Protein AF-A0A7X2MT68-F1 (afdb_monomer)

Organism: Enterobacter agglomerans (NCBI:txid549)

pLDDT: mean 87.56, std 9.6, range [55.53, 97.19]

Sequence (169 aa):
GWYLWVKDAEQLPILAQHLSLVRPALASQISVMLAVVPEQHISGDDFTQNLRGWQRAVVQCRAAFGTIPPLWTVTWVSPPVACAEAEPVWFTTVSQRSGIQVYQPGQGNVSLTEWTRESGSDGRLSRLSQGLWLDSLLAWQNSAVNDLLSVRQGELPVIKPCVQGMCMV

Nearest PDB structures (foldseek):
  5jee-assembly1_A  TM=3.525E-01  e=2.987E-02  Pyrococcus furiosus DSM 3638
  8uzd-assembly1_A  TM=4.760E-01  e=2.062E+00  Ilex paraguariensis
  8uzd-assembly1_B-2  TM=4.726E-01  e=2.196E+00  Ilex paraguariensis
  6lyi-assembly1_B-2  TM=4.683E-01  e=3.418E+00  Camellia sinensis var. assamica
  6c8s-assembly1_A  TM=3.852E-01  e=2.340E+00  Catharanthus roseus

Foldseek 3Di:
DDDDDDPALVVLLVVLQVCCVVPVVCLQVDAEEAEEEPVVDPDLVVLLVRLVSNLVSQCSSCVRSVDRHAYEYEYEYAPPPDDPPDDKWKWKDQDPPPAIWIQDVPPGTDHLVVVLVPDDPVVNVVSVSVVVVVVVVVVCCCVSPQVSLQDDDVPRDRHHHNMYMYIHD

Radius of gyration: 17.73 Å; Cα contacts (8 Å, |Δi|>4): 219; chains: 1; bounding box: 41×39×45 Å

Structure (mmCIF, N/CA/C/O backbone):
data_AF-A0A7X2MT68-F1
#
_entry.id   AF-A0A7X2MT68-F1
#
loop_
_atom_site.group_PDB
_atom_site.id
_atom_site.type_symbol
_atom_site.label_atom_id
_atom_site.label_alt_id
_atom_site.label_comp_id
_atom_site.label_asym_id
_atom_site.label_entity_id
_atom_site.label_seq_id
_atom_site.pdbx_PDB_ins_code
_atom_site.Cartn_x
_atom_site.Cartn_y
_atom_site.Cartn_z
_atom_site.occupancy
_atom_site.B_iso_or_equiv
_atom_site.auth_seq_id
_atom_site.auth_comp_id
_atom_site.auth_asym_id
_atom_site.auth_atom_id
_atom_site.pdbx_PDB_model_num
ATOM 1 N N . GLY A 1 1 ? -5.445 -14.132 -0.512 1.00 72.81 1 GLY A N 1
ATOM 2 C CA . GLY A 1 1 ? -6.256 -13.491 0.544 1.00 72.81 1 GLY A CA 1
ATOM 3 C C . GLY A 1 1 ? -7.554 -12.985 -0.052 1.00 72.81 1 GLY A C 1
ATOM 4 O O . GLY A 1 1 ? -7.714 -13.080 -1.261 1.00 72.81 1 GLY A O 1
ATOM 5 N N . TRP A 1 2 ? -8.464 -12.474 0.775 1.00 87.44 2 TRP A N 1
ATOM 6 C CA . TRP A 1 2 ? -9.694 -11.809 0.327 1.00 87.44 2 TRP A CA 1
ATOM 7 C C . TRP A 1 2 ? -9.490 -10.297 0.435 1.00 87.44 2 TRP A C 1
ATOM 9 O O . TRP A 1 2 ? -8.912 -9.842 1.421 1.00 87.44 2 TRP A O 1
ATOM 19 N N . TYR A 1 3 ? -9.950 -9.533 -0.555 1.00 91.81 3 TYR A N 1
ATOM 20 C CA . TYR A 1 3 ? -9.836 -8.074 -0.565 1.00 91.81 3 TYR A CA 1
ATOM 21 C C . TYR A 1 3 ? -11.220 -7.443 -0.452 1.00 91.81 3 TYR A C 1
ATOM 23 O O . TYR A 1 3 ? -12.158 -7.864 -1.127 1.00 91.81 3 TYR A O 1
ATOM 31 N N . LEU A 1 4 ? -11.331 -6.423 0.394 1.00 93.25 4 LEU A N 1
ATOM 32 C CA . LEU A 1 4 ? -12.516 -5.583 0.507 1.00 93.25 4 LEU A CA 1
ATOM 33 C C . LEU A 1 4 ? -12.139 -4.189 0.029 1.00 93.25 4 LEU A C 1
ATOM 35 O O . LEU A 1 4 ? -11.254 -3.552 0.599 1.00 93.25 4 LEU A O 1
ATOM 39 N N . TRP A 1 5 ? -12.783 -3.738 -1.042 1.00 94.50 5 TRP A N 1
ATOM 40 C CA . TRP A 1 5 ? -12.525 -2.412 -1.578 1.00 94.50 5 TRP A CA 1
ATOM 41 C C . TRP A 1 5 ? -13.218 -1.354 -0.722 1.00 94.50 5 TRP A C 1
ATOM 43 O O . TRP A 1 5 ? -14.421 -1.435 -0.472 1.00 94.50 5 TRP A O 1
ATOM 53 N N . VAL A 1 6 ? -12.447 -0.356 -0.295 1.00 95.12 6 VAL A N 1
ATOM 54 C CA . VAL A 1 6 ? -12.942 0.827 0.403 1.00 95.12 6 VAL A CA 1
ATOM 55 C C . VAL A 1 6 ? -12.773 2.016 -0.533 1.00 95.12 6 VAL A C 1
ATOM 57 O O . VAL A 1 6 ? -11.656 2.302 -0.959 1.00 95.12 6 VAL A O 1
ATOM 60 N N . LYS A 1 7 ? -13.879 2.678 -0.880 1.00 91.25 7 LYS A N 1
ATOM 61 C CA . LYS A 1 7 ? -13.874 3.798 -1.832 1.00 91.25 7 LYS A CA 1
ATOM 62 C C . LYS A 1 7 ? -13.395 5.092 -1.187 1.00 91.25 7 LYS A C 1
ATOM 64 O O . LYS A 1 7 ? -12.627 5.830 -1.791 1.00 91.25 7 LYS A O 1
ATOM 69 N N . ASP A 1 8 ? -13.817 5.310 0.055 1.00 93.88 8 ASP A N 1
ATOM 70 C CA . ASP A 1 8 ? -13.616 6.559 0.779 1.00 93.88 8 ASP A CA 1
ATOM 71 C C . ASP A 1 8 ? -12.982 6.294 2.143 1.00 93.88 8 ASP A C 1
ATOM 73 O O . ASP A 1 8 ? -13.367 5.355 2.844 1.00 93.88 8 ASP A O 1
ATOM 77 N N . ALA A 1 9 ? -12.053 7.155 2.563 1.00 95.75 9 ALA A N 1
ATOM 78 C CA . ALA A 1 9 ? -11.359 7.002 3.842 1.00 95.75 9 ALA A CA 1
ATOM 79 C C . ALA A 1 9 ? -12.336 6.896 5.030 1.00 95.75 9 ALA A C 1
ATOM 81 O O . ALA A 1 9 ? -12.115 6.116 5.951 1.00 95.75 9 ALA A O 1
ATOM 82 N N . GLU A 1 10 ? -13.460 7.613 4.985 1.00 95.75 10 GLU A N 1
ATOM 83 C CA . GLU A 1 10 ? -14.488 7.609 6.036 1.00 95.75 10 GLU A CA 1
ATOM 84 C C . GLU A 1 10 ? -15.199 6.256 6.202 1.00 95.75 10 GLU A C 1
ATOM 86 O O . GLU A 1 10 ? -15.698 5.946 7.283 1.00 95.75 10 GLU A O 1
ATOM 91 N N . GLN A 1 11 ? -15.220 5.417 5.162 1.00 96.75 11 GLN A N 1
ATOM 92 C CA . GLN A 1 11 ? -15.843 4.090 5.217 1.00 96.75 11 GLN A CA 1
ATOM 93 C C . GLN A 1 11 ? -14.958 3.062 5.927 1.00 96.75 11 GLN A C 1
ATOM 95 O O . GLN A 1 11 ? -15.472 2.077 6.458 1.00 96.75 11 GLN A O 1
ATOM 100 N N . LEU A 1 12 ? -13.638 3.273 5.961 1.00 97.19 12 LEU A N 1
ATOM 101 C CA . LEU A 1 12 ? -12.696 2.298 6.510 1.00 97.19 12 LEU A CA 1
ATOM 102 C C . LEU A 1 12 ? -12.945 2.007 8.010 1.00 97.19 12 LEU A C 1
ATOM 104 O O . LEU A 1 12 ? -13.054 0.828 8.355 1.00 97.19 12 LEU A O 1
ATOM 108 N N . PRO A 1 13 ? -13.109 3.002 8.908 1.00 96.38 13 PRO A N 1
ATOM 109 C CA . PRO A 1 13 ? -13.401 2.740 10.319 1.00 96.38 13 PRO A CA 1
ATOM 110 C C . PRO A 1 13 ? -14.767 2.077 10.539 1.00 96.38 13 PRO A C 1
ATOM 112 O O . PRO A 1 13 ? -14.899 1.229 11.421 1.00 96.38 13 PRO A O 1
ATOM 115 N N . ILE A 1 14 ? -15.770 2.425 9.724 1.00 96.56 14 ILE A N 1
ATOM 116 C CA . ILE A 1 14 ? -17.115 1.829 9.782 1.00 96.56 14 ILE A CA 1
ATOM 117 C C . ILE A 1 14 ? -17.036 0.344 9.414 1.00 96.56 14 ILE A C 1
ATOM 119 O O . ILE A 1 14 ? -17.576 -0.510 10.119 1.00 96.56 14 ILE A O 1
ATOM 123 N N . LEU A 1 15 ? -16.305 0.022 8.342 1.00 95.69 15 LEU A N 1
ATOM 124 C CA . LEU A 1 15 ? -16.064 -1.356 7.929 1.00 95.69 15 LEU A CA 1
ATOM 125 C C . LEU A 1 15 ? -15.278 -2.126 8.997 1.00 95.69 15 LEU A C 1
ATOM 127 O O . LEU A 1 15 ? -15.640 -3.256 9.319 1.00 95.69 15 LEU A O 1
ATOM 131 N N . ALA A 1 16 ? -14.247 -1.516 9.585 1.00 95.81 16 ALA A N 1
ATOM 132 C CA . ALA A 1 16 ? -13.473 -2.121 10.665 1.00 95.81 16 ALA A CA 1
ATOM 133 C C . ALA A 1 16 ? -14.353 -2.474 11.874 1.00 95.81 16 ALA A C 1
ATOM 135 O O . ALA A 1 16 ? -14.271 -3.590 12.391 1.00 95.81 16 ALA A O 1
ATOM 136 N N . GLN A 1 17 ? -15.241 -1.562 12.281 1.00 95.88 17 GLN A N 1
ATOM 137 C CA . GLN A 1 17 ? -16.199 -1.797 13.361 1.00 95.88 17 GLN A CA 1
ATOM 138 C C . GLN A 1 17 ? -17.193 -2.910 13.015 1.00 95.88 17 GLN A C 1
ATOM 140 O O . GLN A 1 17 ? -17.472 -3.779 13.836 1.00 95.88 17 GLN A O 1
ATOM 145 N N . HIS A 1 18 ? -17.718 -2.924 11.791 1.00 95.19 18 HIS A N 1
ATOM 146 C CA . HIS A 1 18 ? -18.623 -3.984 11.363 1.00 95.19 18 HIS A CA 1
ATOM 147 C C . HIS A 1 18 ? -17.936 -5.360 11.379 1.00 95.19 18 HIS A C 1
ATOM 149 O O . HIS A 1 18 ? -18.493 -6.336 11.884 1.00 95.19 18 HIS A O 1
ATOM 155 N N . LEU A 1 19 ? -16.699 -5.438 10.880 1.00 93.88 19 LEU A N 1
ATOM 156 C CA . LEU A 1 19 ? -15.918 -6.673 10.859 1.00 93.88 19 LEU A CA 1
ATOM 157 C C . LEU A 1 19 ? -15.570 -7.165 12.266 1.00 93.88 19 LEU A C 1
ATOM 159 O O . LEU A 1 19 ? -15.652 -8.370 12.509 1.00 93.88 19 LEU A O 1
ATOM 163 N N . SER A 1 20 ? -15.237 -6.269 13.201 1.00 94.62 20 SER A N 1
ATOM 164 C CA . SER A 1 20 ? -14.951 -6.666 14.584 1.00 94.62 20 SER A CA 1
ATOM 165 C C . SER A 1 20 ? -16.183 -7.236 15.296 1.00 94.62 20 SER A C 1
ATOM 167 O O . SER A 1 20 ? -16.040 -8.136 16.121 1.00 94.62 20 SER A O 1
ATOM 169 N N . LEU A 1 21 ? -17.392 -6.794 14.928 1.00 95.19 21 LEU A N 1
ATOM 170 C CA . LEU A 1 21 ? -18.652 -7.325 15.455 1.00 95.19 21 LEU A CA 1
ATOM 171 C C . LEU A 1 21 ? -19.041 -8.673 14.827 1.00 95.19 21 LEU A C 1
ATOM 173 O O . LEU A 1 21 ? -19.424 -9.600 15.537 1.00 95.19 21 LEU A O 1
ATOM 177 N N . VAL A 1 22 ? -18.952 -8.802 13.499 1.00 95.75 22 VAL A N 1
ATOM 178 C CA . VAL A 1 22 ? -19.441 -9.996 12.775 1.00 95.75 22 VAL A CA 1
ATOM 179 C C . VAL A 1 22 ? -18.415 -11.137 12.761 1.00 95.75 22 VAL A C 1
ATOM 181 O O . VAL A 1 22 ? -18.781 -12.319 12.687 1.00 95.75 22 VAL A O 1
ATOM 184 N N . ARG A 1 23 ? -17.118 -10.806 12.801 1.00 92.19 23 ARG A N 1
ATOM 185 C CA . ARG A 1 23 ? -15.990 -11.749 12.715 1.00 92.19 23 ARG A CA 1
ATOM 186 C C . ARG A 1 23 ? -14.830 -11.334 13.643 1.00 92.19 23 ARG A C 1
ATOM 188 O O . ARG A 1 23 ? -13.713 -11.139 13.164 1.00 92.19 23 ARG A O 1
ATOM 195 N N . PRO A 1 24 ? -15.032 -11.279 14.972 1.00 90.44 24 PRO A N 1
ATOM 196 C CA . PRO A 1 24 ? -14.004 -10.835 15.923 1.00 90.44 24 PRO A CA 1
ATOM 197 C C . PRO A 1 24 ? -12.691 -11.631 15.834 1.00 90.44 24 PRO A C 1
ATOM 199 O O . PRO A 1 24 ? -11.614 -11.066 15.994 1.00 90.44 24 PRO A O 1
ATOM 202 N N . ALA A 1 25 ? -12.756 -12.924 15.497 1.00 91.75 25 ALA A N 1
ATOM 203 C CA . ALA A 1 25 ? -11.576 -13.778 15.327 1.00 91.75 25 ALA A CA 1
ATOM 204 C C . ALA A 1 25 ? -10.629 -13.333 14.190 1.00 91.75 25 ALA A C 1
ATOM 206 O O . ALA A 1 25 ? -9.466 -13.732 14.173 1.00 91.75 25 ALA A O 1
ATOM 207 N N . LEU A 1 26 ? -11.113 -12.518 13.244 1.00 88.56 26 LEU A N 1
ATOM 208 C CA . LEU A 1 26 ? -10.314 -11.988 12.138 1.00 88.56 26 LEU A CA 1
ATOM 209 C C . LEU A 1 26 ? -9.677 -10.632 12.452 1.00 88.56 26 LEU A C 1
ATOM 211 O O . LEU A 1 26 ? -8.828 -10.197 11.684 1.00 88.56 26 LEU A O 1
ATOM 215 N N . ALA A 1 27 ? -10.037 -9.969 13.556 1.00 88.25 27 ALA A N 1
ATOM 216 C CA . ALA A 1 27 ? -9.583 -8.607 13.850 1.00 88.25 27 ALA A CA 1
ATOM 217 C C . ALA A 1 27 ? -8.048 -8.465 13.841 1.00 88.25 27 ALA A C 1
ATOM 219 O O . ALA A 1 27 ? -7.521 -7.485 13.323 1.00 88.25 27 ALA A O 1
ATOM 220 N N . SER A 1 28 ? -7.323 -9.471 14.340 1.00 87.75 28 SER A N 1
ATOM 221 C CA . SER A 1 28 ? -5.852 -9.501 14.347 1.00 87.75 28 SER A CA 1
ATOM 222 C C . SER A 1 28 ? -5.215 -9.915 13.014 1.00 87.75 28 SER A C 1
ATOM 224 O O . SER A 1 28 ? -3.997 -9.840 12.872 1.00 87.75 28 SER A O 1
ATOM 226 N N . GLN A 1 29 ? -6.016 -10.362 12.045 1.00 90.44 29 GLN A N 1
ATOM 227 C CA . GLN A 1 29 ? -5.572 -10.858 10.738 1.00 90.44 29 GLN A CA 1
ATOM 228 C C . GLN A 1 29 ? -5.837 -9.855 9.606 1.00 90.44 29 GLN A C 1
ATOM 230 O O . GLN A 1 29 ? -5.511 -10.127 8.451 1.00 90.44 29 GLN A O 1
ATOM 235 N N . ILE A 1 30 ? -6.440 -8.704 9.916 1.00 93.12 30 ILE A N 1
ATOM 236 C CA . ILE A 1 30 ? -6.766 -7.667 8.936 1.00 93.12 30 ILE A CA 1
ATOM 237 C C . ILE A 1 30 ? -5.564 -6.740 8.750 1.00 93.12 30 ILE A C 1
ATOM 239 O O . ILE A 1 30 ? -5.027 -6.191 9.711 1.00 93.12 30 ILE A O 1
ATOM 243 N N . SER A 1 31 ? -5.185 -6.521 7.494 1.00 94.50 31 SER A N 1
ATOM 244 C CA . SER A 1 31 ? -4.286 -5.448 7.073 1.00 94.50 31 SER A CA 1
ATOM 245 C C . SER A 1 31 ? -5.036 -4.431 6.218 1.00 94.50 31 SER A C 1
ATOM 247 O O . SER A 1 31 ? -6.073 -4.733 5.625 1.00 94.50 31 SER A O 1
ATOM 249 N N . VAL A 1 32 ? -4.506 -3.211 6.154 1.00 96.12 32 VAL A N 1
ATOM 250 C CA . VAL A 1 32 ? -4.993 -2.172 5.242 1.00 96.12 32 VAL A CA 1
ATOM 251 C C . VAL A 1 32 ? -3.990 -2.009 4.114 1.00 96.12 32 VAL A C 1
ATOM 253 O O . VAL A 1 32 ? -2.797 -1.877 4.367 1.00 96.12 32 VAL A O 1
ATOM 256 N N . MET A 1 33 ? -4.475 -1.993 2.874 1.00 96.19 33 MET A N 1
ATOM 257 C CA . MET A 1 33 ? -3.666 -1.752 1.684 1.00 96.19 33 MET A CA 1
ATOM 258 C C . MET A 1 33 ? -4.054 -0.412 1.066 1.00 96.19 33 MET A C 1
ATOM 260 O O . MET A 1 33 ? -5.180 -0.251 0.601 1.00 96.19 33 MET A O 1
ATOM 264 N N . LEU A 1 34 ? -3.123 0.541 1.062 1.00 95.31 34 LEU A N 1
ATOM 265 C CA . LEU A 1 34 ? -3.270 1.804 0.349 1.00 95.31 34 LEU A CA 1
ATOM 266 C C . LEU A 1 34 ? -2.742 1.642 -1.069 1.00 95.31 34 LEU A C 1
ATOM 268 O O . LEU A 1 34 ? -1.551 1.409 -1.275 1.00 95.31 34 LEU A O 1
ATOM 272 N N . ALA A 1 35 ? -3.657 1.756 -2.021 1.00 93.75 35 ALA A N 1
ATOM 273 C CA . ALA A 1 35 ? -3.376 1.742 -3.442 1.00 93.75 35 ALA A CA 1
ATOM 274 C C . ALA A 1 35 ? -3.106 3.168 -3.932 1.00 93.75 35 ALA A C 1
ATOM 276 O O . ALA A 1 35 ? -3.911 4.063 -3.685 1.00 93.75 35 ALA A O 1
ATOM 277 N N . VAL A 1 36 ? -1.987 3.373 -4.621 1.00 92.56 36 VAL A N 1
ATOM 278 C CA . VAL A 1 36 ? -1.561 4.677 -5.125 1.00 92.56 36 VAL A CA 1
ATO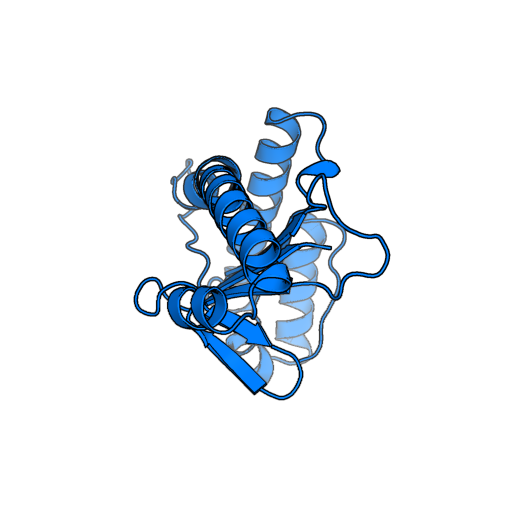M 279 C C . VAL A 1 36 ? -1.258 4.569 -6.615 1.00 92.56 36 VAL A C 1
ATOM 281 O O . VAL A 1 36 ? -0.516 3.692 -7.049 1.00 92.56 36 VAL A O 1
ATOM 284 N N . VAL A 1 37 ? -1.833 5.469 -7.406 1.00 91.69 37 VAL A N 1
ATOM 285 C CA . VAL A 1 37 ? -1.558 5.576 -8.842 1.00 91.69 37 VAL A CA 1
ATOM 286 C C . VAL A 1 37 ? -1.101 7.010 -9.089 1.00 91.69 37 VAL A C 1
ATOM 288 O O . VAL A 1 37 ? -1.949 7.893 -9.220 1.00 91.69 37 VAL A O 1
ATOM 291 N N . PRO A 1 38 ? 0.219 7.283 -9.092 1.00 88.75 38 PRO A N 1
ATOM 292 C CA . PRO A 1 38 ? 0.756 8.645 -9.153 1.00 88.75 38 PRO A CA 1
ATOM 293 C C . PRO A 1 38 ? 0.195 9.443 -10.334 1.00 88.75 38 PRO A C 1
ATOM 295 O O . PRO A 1 38 ? -0.130 10.616 -10.199 1.00 88.75 38 PRO A O 1
ATOM 298 N N . GLU A 1 39 ? 0.000 8.769 -11.467 1.00 88.44 39 GLU A N 1
ATOM 299 C CA . GLU A 1 39 ? -0.488 9.329 -12.732 1.00 88.44 39 GLU A CA 1
ATOM 300 C C . GLU A 1 39 ? -1.931 9.852 -12.668 1.00 88.44 39 GLU A C 1
ATOM 302 O O . GLU A 1 39 ? -2.335 10.646 -13.513 1.00 88.44 39 GLU A O 1
ATOM 307 N N . GLN A 1 40 ? -2.714 9.446 -11.664 1.00 87.94 40 GLN A N 1
ATOM 308 C CA . GLN A 1 40 ? -4.080 9.936 -11.458 1.00 87.94 40 GLN A CA 1
ATOM 309 C C . GLN A 1 40 ? -4.131 11.223 -10.620 1.00 87.94 40 GLN A C 1
ATOM 311 O O . GLN A 1 40 ? -5.207 11.798 -10.439 1.00 87.94 40 GLN A O 1
ATOM 316 N N . HIS A 1 41 ? -2.994 11.694 -10.100 1.00 86.94 41 HIS A N 1
ATOM 317 C CA . HIS A 1 41 ? -2.926 12.869 -9.238 1.00 86.94 41 HIS A CA 1
ATOM 318 C C . HIS A 1 41 ? -2.369 14.081 -9.991 1.00 86.94 41 HIS A C 1
ATOM 320 O O . HIS A 1 41 ? -1.230 14.089 -10.444 1.00 86.94 41 HIS A O 1
ATOM 326 N N . ILE A 1 42 ? -3.184 15.134 -10.088 1.00 88.00 42 ILE A N 1
ATOM 327 C CA . ILE A 1 42 ? -2.846 16.376 -10.808 1.00 88.00 42 ILE A CA 1
ATOM 328 C C . ILE A 1 42 ? -2.259 17.436 -9.851 1.00 88.00 42 ILE A C 1
ATOM 330 O O . ILE A 1 42 ? -1.534 18.330 -10.278 1.00 88.00 42 ILE A O 1
ATOM 334 N N . SER A 1 43 ? -2.543 17.323 -8.548 1.00 92.44 43 SER A N 1
ATOM 335 C CA . SER A 1 43 ? -2.136 18.268 -7.501 1.00 92.44 43 SER A CA 1
ATOM 336 C C . SER A 1 43 ? -1.485 17.536 -6.327 1.00 92.44 43 SER A C 1
ATOM 338 O O . SER A 1 43 ? -2.062 16.603 -5.759 1.00 92.44 43 SER A O 1
ATOM 340 N N . GLY A 1 44 ? -0.281 17.973 -5.947 1.00 89.94 44 GLY A N 1
ATOM 341 C CA . GLY A 1 44 ? 0.449 17.423 -4.801 1.00 89.94 44 GLY A CA 1
ATOM 342 C C . GLY A 1 44 ? -0.219 17.728 -3.458 1.00 89.94 44 GLY A C 1
ATOM 343 O O . GLY A 1 44 ? -0.189 16.890 -2.553 1.00 89.94 44 GLY A O 1
ATOM 344 N N . ASP A 1 45 ? -0.874 18.884 -3.339 1.00 92.12 45 ASP A N 1
ATOM 345 C CA . ASP A 1 45 ? -1.583 19.283 -2.120 1.00 92.12 45 ASP A CA 1
ATOM 346 C C . ASP A 1 45 ? -2.838 18.429 -1.912 1.00 92.12 45 ASP A C 1
ATOM 348 O O . ASP A 1 45 ? -3.050 17.898 -0.817 1.00 92.12 45 ASP A O 1
ATOM 352 N N . ASP A 1 46 ? -3.611 18.198 -2.979 1.00 93.38 46 ASP A N 1
ATOM 353 C CA . ASP A 1 46 ? -4.808 17.348 -2.931 1.00 93.38 46 ASP A CA 1
ATOM 354 C C . ASP A 1 46 ? -4.432 15.903 -2.594 1.00 93.38 46 ASP A C 1
ATOM 356 O O . ASP A 1 46 ? -5.070 15.260 -1.755 1.00 93.38 46 ASP A O 1
ATOM 360 N N . PHE A 1 47 ? -3.354 15.398 -3.204 1.00 94.00 47 PHE A N 1
ATOM 361 C CA . PHE A 1 47 ? -2.808 14.082 -2.888 1.00 94.00 47 PHE A CA 1
ATOM 362 C C . PHE A 1 47 ? -2.395 13.980 -1.416 1.00 94.00 47 PHE A C 1
ATOM 364 O O . PHE A 1 47 ? -2.785 13.037 -0.723 1.00 94.00 47 PHE A O 1
ATOM 371 N N . THR A 1 48 ? -1.667 14.979 -0.912 1.00 93.00 48 THR A N 1
ATOM 372 C CA . THR A 1 48 ? -1.231 15.046 0.487 1.00 93.00 48 THR A CA 1
ATOM 373 C C . THR A 1 48 ? -2.430 15.045 1.431 1.00 93.00 48 THR A C 1
ATOM 375 O O . THR A 1 48 ? -2.472 14.264 2.385 1.00 93.00 48 THR A O 1
ATOM 378 N N . GLN A 1 49 ? -3.442 15.874 1.167 1.00 92.94 49 GLN A N 1
ATOM 379 C CA . GLN A 1 49 ? -4.655 15.944 1.980 1.00 92.94 49 GLN A CA 1
ATOM 380 C C . GLN A 1 49 ? -5.427 14.617 1.969 1.00 92.94 49 GLN A C 1
ATOM 382 O O . GLN A 1 49 ? -5.888 14.167 3.025 1.00 92.94 49 GLN A O 1
ATOM 387 N N . ASN A 1 50 ? -5.527 13.970 0.806 1.00 93.75 50 ASN A N 1
ATOM 388 C CA . ASN A 1 50 ? -6.171 12.670 0.647 1.00 93.75 50 ASN A CA 1
ATOM 389 C C . ASN A 1 50 ? -5.424 11.582 1.436 1.00 93.75 50 ASN A C 1
ATOM 391 O O . ASN A 1 50 ? -6.023 10.897 2.269 1.00 93.75 50 ASN A O 1
ATOM 395 N N . LEU A 1 51 ? -4.097 11.493 1.291 1.00 94.12 51 LEU A N 1
ATOM 396 C CA . LEU A 1 51 ? -3.275 10.532 2.028 1.00 94.12 51 LEU A CA 1
ATOM 397 C C . LEU A 1 51 ? -3.382 10.730 3.549 1.00 94.12 51 LEU A C 1
ATOM 399 O O . LEU A 1 51 ? -3.472 9.757 4.299 1.00 94.12 51 LEU A O 1
ATOM 403 N N . ARG A 1 52 ? -3.453 11.980 4.025 1.00 93.31 52 ARG A N 1
ATOM 404 C CA . ARG A 1 52 ? -3.720 12.287 5.443 1.00 93.31 52 ARG A CA 1
ATOM 405 C C . ARG A 1 52 ? -5.117 11.844 5.880 1.00 93.31 52 ARG A C 1
ATOM 407 O O . ARG A 1 52 ? -5.289 11.431 7.028 1.00 93.31 52 ARG A O 1
ATOM 414 N N . GLY A 1 53 ? -6.106 11.924 4.992 1.00 94.94 53 GLY A N 1
ATOM 415 C CA . GLY A 1 53 ? -7.441 11.356 5.189 1.00 94.94 53 GLY A CA 1
ATOM 416 C C . GLY A 1 53 ? -7.385 9.853 5.442 1.00 94.94 53 GLY A C 1
ATOM 417 O O . GLY A 1 53 ? -7.881 9.381 6.466 1.00 94.94 53 GLY A O 1
ATOM 418 N N . TRP A 1 54 ? -6.687 9.120 4.576 1.00 95.94 54 TRP A N 1
ATOM 419 C CA . TRP A 1 54 ? -6.464 7.684 4.739 1.00 95.94 54 TRP A CA 1
ATOM 420 C C . TRP A 1 54 ? -5.666 7.340 5.997 1.00 95.94 54 TRP A C 1
ATOM 422 O O . TRP A 1 54 ? -6.045 6.425 6.725 1.00 95.94 54 TRP A O 1
ATOM 432 N N . GLN A 1 55 ? -4.614 8.099 6.322 1.00 95.06 55 GLN A N 1
ATOM 433 C CA . GLN A 1 55 ? -3.857 7.912 7.563 1.00 95.06 55 GLN A CA 1
ATOM 434 C C . GLN A 1 55 ? -4.773 8.029 8.790 1.00 95.06 55 GLN A C 1
ATOM 436 O O . GLN A 1 55 ? -4.745 7.157 9.657 1.00 95.06 55 GLN A O 1
ATOM 441 N N . ARG A 1 56 ? -5.626 9.063 8.854 1.00 95.31 56 ARG A N 1
ATOM 442 C CA . ARG A 1 56 ? -6.615 9.233 9.936 1.00 95.31 56 ARG A CA 1
ATOM 443 C C . ARG A 1 56 ? -7.542 8.027 10.043 1.00 95.31 56 ARG A C 1
ATOM 445 O O . ARG A 1 56 ? -7.718 7.497 11.139 1.00 95.31 56 ARG A O 1
ATOM 452 N N . ALA A 1 57 ? -8.079 7.571 8.919 1.00 96.75 57 ALA A N 1
ATOM 453 C CA . ALA A 1 57 ? -8.982 6.431 8.872 1.00 96.75 57 ALA A CA 1
ATOM 454 C C . ALA A 1 57 ? -8.325 5.128 9.367 1.00 96.75 57 ALA A C 1
ATOM 456 O O . ALA A 1 57 ? -8.910 4.390 10.162 1.00 96.75 57 ALA A O 1
ATOM 457 N N . VAL A 1 58 ? -7.071 4.873 8.978 1.00 96.12 58 VAL A N 1
ATOM 458 C CA . VAL A 1 58 ? -6.296 3.717 9.461 1.00 96.12 58 VAL A CA 1
ATOM 459 C C . VAL A 1 58 ? -6.093 3.785 10.977 1.00 96.12 58 VAL A C 1
ATOM 461 O O . VAL A 1 58 ? -6.261 2.782 11.669 1.00 96.12 58 VAL A O 1
ATOM 464 N N . VAL A 1 59 ? -5.788 4.963 11.528 1.00 95.25 59 VAL A N 1
ATOM 465 C CA . VAL A 1 59 ? -5.621 5.138 12.985 1.00 95.25 59 VAL A CA 1
ATOM 466 C C . VAL A 1 59 ? -6.935 4.919 13.728 1.00 95.25 59 VAL A C 1
ATOM 468 O O . VAL A 1 59 ? -6.943 4.298 14.791 1.00 95.25 59 VAL A O 1
ATOM 471 N N . GLN A 1 60 ? -8.052 5.390 13.173 1.00 95.88 60 GLN A N 1
ATOM 472 C CA . GLN A 1 60 ? -9.381 5.215 13.762 1.00 95.88 60 GLN A CA 1
ATOM 473 C C . GLN A 1 60 ? -9.797 3.738 13.853 1.00 95.88 60 GLN A C 1
ATOM 475 O O . GLN A 1 60 ? -10.503 3.370 14.792 1.00 95.88 60 GLN A O 1
ATOM 480 N N . CYS A 1 61 ? -9.278 2.864 12.980 1.00 95.75 61 CYS A N 1
ATOM 481 C CA . CYS A 1 61 ? -9.507 1.415 13.066 1.00 95.75 61 CYS A CA 1
ATOM 482 C C . CYS A 1 61 ? -9.024 0.801 14.389 1.00 95.75 61 CYS A C 1
ATOM 484 O O . CYS A 1 61 ? -9.535 -0.241 14.801 1.00 95.75 61 CYS A O 1
ATOM 486 N N . ARG A 1 62 ? -8.099 1.459 15.106 1.00 94.75 62 ARG A N 1
ATOM 487 C CA . ARG A 1 62 ? -7.636 1.018 16.430 1.00 94.75 62 ARG A CA 1
ATOM 488 C C . ARG A 1 62 ? -8.776 0.828 17.427 1.00 94.75 62 ARG A C 1
ATOM 490 O O . ARG A 1 62 ? -8.687 -0.064 18.261 1.00 94.75 62 ARG A O 1
ATOM 497 N N . ALA A 1 63 ? -9.840 1.627 17.344 1.00 94.00 63 ALA A N 1
ATOM 498 C CA . ALA A 1 63 ? -10.995 1.472 18.226 1.00 94.00 63 ALA A CA 1
ATOM 499 C C . ALA A 1 63 ? -11.730 0.136 18.006 1.00 94.00 63 ALA A C 1
ATOM 501 O O . ALA A 1 63 ? -12.274 -0.422 18.953 1.00 94.00 63 ALA A O 1
ATOM 502 N N . ALA A 1 64 ? -11.719 -0.390 16.777 1.00 94.75 64 ALA A N 1
ATOM 503 C CA . ALA A 1 64 ? -12.376 -1.646 16.425 1.00 94.75 64 ALA A CA 1
ATOM 504 C C . ALA A 1 64 ? -11.473 -2.873 16.627 1.00 94.75 64 ALA A C 1
ATOM 506 O O . ALA A 1 64 ? -11.956 -3.920 17.049 1.00 94.75 64 ALA A O 1
ATOM 507 N N . PHE A 1 65 ? -10.176 -2.755 16.325 1.00 94.06 65 PHE A N 1
ATOM 508 C CA . PHE A 1 65 ? -9.234 -3.883 16.346 1.00 94.06 65 PHE A CA 1
ATOM 509 C C . PHE A 1 65 ? -8.347 -3.942 17.599 1.00 94.06 65 PHE A C 1
ATOM 511 O O . PHE A 1 65 ? -7.603 -4.900 17.782 1.00 94.06 65 PHE A O 1
ATOM 518 N N . GLY A 1 66 ? -8.382 -2.917 18.456 1.00 92.44 66 GLY A N 1
ATOM 519 C CA . GLY A 1 66 ? -7.498 -2.772 19.620 1.00 92.44 66 GLY A CA 1
ATOM 520 C C . GLY A 1 66 ? -6.082 -2.289 19.275 1.00 92.44 66 GLY A C 1
ATOM 521 O O . GLY A 1 66 ? -5.383 -1.755 20.134 1.00 92.44 66 GLY A O 1
ATOM 522 N N . THR A 1 67 ? -5.663 -2.403 18.013 1.00 93.19 67 THR A N 1
ATOM 523 C CA . THR A 1 67 ? -4.372 -1.934 17.491 1.00 93.19 67 THR A CA 1
ATOM 524 C C . THR A 1 67 ? -4.547 -1.271 16.125 1.00 93.19 67 THR A C 1
ATOM 526 O O . 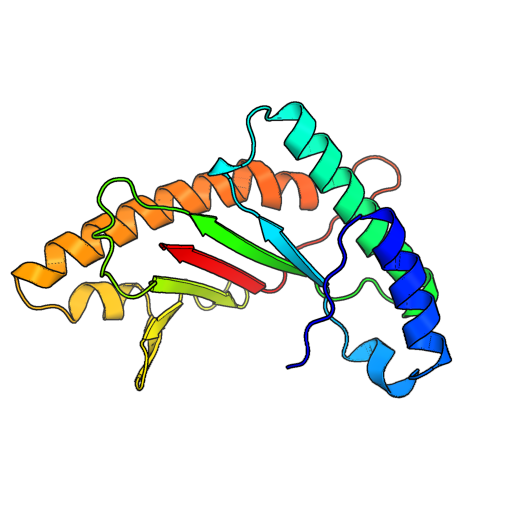THR A 1 67 ? -5.575 -1.424 15.467 1.00 93.19 67 THR A O 1
ATOM 529 N N . ILE A 1 68 ? -3.552 -0.492 15.693 1.00 94.19 68 ILE A N 1
ATOM 530 C CA . ILE A 1 68 ? -3.528 0.023 14.319 1.00 94.19 68 ILE A CA 1
ATOM 531 C C . ILE A 1 68 ? -3.214 -1.167 13.395 1.00 94.19 68 ILE A C 1
ATOM 533 O O . ILE A 1 68 ? -2.191 -1.823 13.621 1.00 94.19 68 ILE A O 1
ATOM 537 N N . PRO A 1 69 ? -4.055 -1.468 12.388 1.00 95.00 69 PRO A N 1
ATOM 538 C CA . P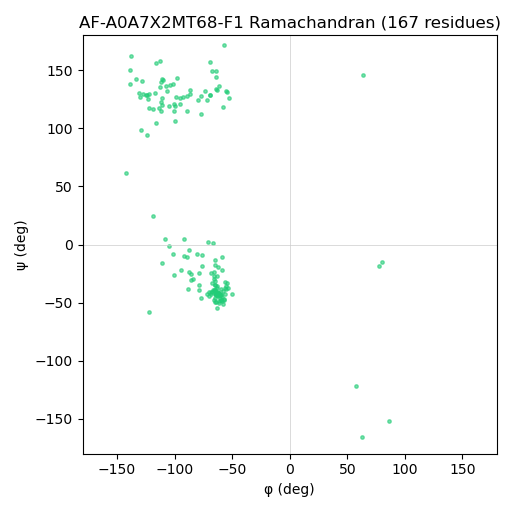RO A 1 69 ? -3.820 -2.602 11.503 1.00 95.00 69 PRO A CA 1
ATOM 539 C C . PRO A 1 69 ? -2.525 -2.405 10.692 1.00 95.00 69 PRO A C 1
ATOM 541 O O . PRO A 1 69 ? -2.179 -1.264 10.366 1.00 95.00 69 PRO A O 1
ATOM 544 N N . PRO A 1 70 ? -1.805 -3.486 10.332 1.00 94.81 70 PRO A N 1
ATOM 545 C CA . PRO A 1 70 ? -0.626 -3.393 9.479 1.00 94.81 70 PRO A CA 1
ATOM 546 C C . PRO A 1 70 ? -0.946 -2.692 8.157 1.00 94.81 70 PRO A C 1
ATOM 548 O O . PRO A 1 70 ? -1.919 -3.043 7.486 1.00 94.81 70 PRO A O 1
ATOM 551 N N . LEU A 1 71 ? -0.110 -1.723 7.779 1.00 94.50 71 LEU A N 1
ATOM 552 C CA . LEU A 1 71 ? -0.289 -0.930 6.568 1.00 94.50 71 LEU A CA 1
ATOM 553 C C . LEU A 1 71 ? 0.590 -1.453 5.434 1.00 94.50 71 LEU A C 1
ATOM 555 O O . LEU A 1 71 ? 1.803 -1.584 5.585 1.00 94.50 71 LEU A O 1
ATOM 559 N N . TRP A 1 72 ? -0.028 -1.713 4.293 1.00 94.62 72 TRP A N 1
ATOM 560 C CA . TRP A 1 72 ? 0.617 -2.071 3.041 1.00 94.62 72 TRP A CA 1
ATOM 561 C C . TRP A 1 72 ? 0.456 -0.894 2.086 1.00 94.62 72 TRP A C 1
ATOM 563 O O . TRP A 1 72 ? -0.606 -0.271 2.053 1.00 94.62 72 TRP A O 1
ATOM 573 N N . THR A 1 73 ? 1.479 -0.592 1.297 1.00 94.69 73 THR A N 1
ATOM 574 C CA . THR A 1 73 ? 1.370 0.388 0.209 1.00 94.69 73 THR A CA 1
ATOM 575 C C . THR A 1 73 ? 1.604 -0.314 -1.110 1.00 94.69 73 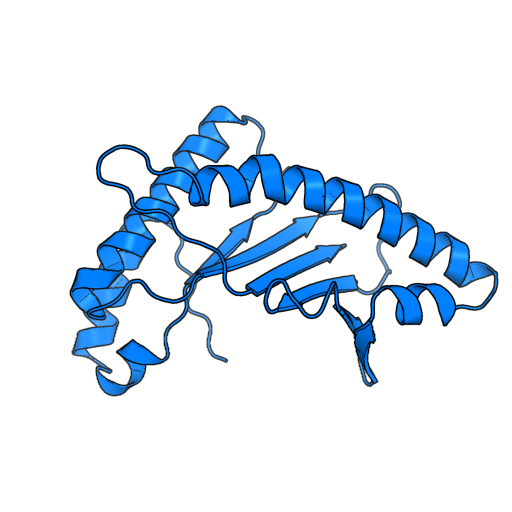THR A C 1
ATOM 577 O O . THR A 1 73 ? 2.589 -1.037 -1.241 1.00 94.69 73 THR A O 1
ATOM 580 N N . VAL A 1 74 ? 0.724 -0.107 -2.079 1.00 94.75 74 VAL A N 1
ATOM 581 C CA . VAL A 1 74 ? 0.911 -0.611 -3.436 1.00 94.75 74 VAL A CA 1
ATOM 582 C C . VAL A 1 74 ? 0.841 0.546 -4.411 1.00 94.75 74 VAL A C 1
ATOM 584 O O . VAL A 1 74 ? -0.117 1.313 -4.368 1.00 94.75 74 VAL A O 1
ATOM 587 N N . THR A 1 75 ? 1.842 0.651 -5.278 1.00 93.81 75 THR A N 1
ATOM 588 C CA . THR A 1 75 ? 1.958 1.744 -6.242 1.00 93.81 75 THR A CA 1
ATOM 589 C C . THR A 1 75 ? 2.029 1.193 -7.658 1.00 93.81 75 THR A C 1
ATOM 591 O O . THR A 1 75 ? 2.887 0.360 -7.942 1.00 93.81 75 THR A O 1
ATOM 594 N N . TRP A 1 76 ? 1.143 1.646 -8.543 1.00 91.00 76 TRP A N 1
ATOM 595 C CA . TRP A 1 76 ? 1.166 1.291 -9.966 1.00 91.00 76 TRP A CA 1
ATOM 596 C C . TRP A 1 76 ? 1.634 2.476 -10.787 1.00 91.00 76 TRP A C 1
ATOM 598 O O . TRP A 1 76 ? 1.187 3.598 -10.552 1.00 91.00 76 TRP A O 1
ATOM 608 N N . VAL A 1 77 ? 2.507 2.213 -11.750 1.00 88.00 77 VAL A N 1
ATOM 609 C CA . VAL A 1 77 ? 3.015 3.211 -12.690 1.00 88.00 77 VAL A CA 1
ATOM 610 C C . VAL A 1 77 ? 3.097 2.627 -14.086 1.00 88.00 77 VAL A C 1
ATOM 612 O O . VAL A 1 77 ? 3.369 1.436 -14.242 1.00 88.00 77 VAL A O 1
ATOM 615 N N . SER A 1 78 ? 2.927 3.489 -15.079 1.00 82.88 78 SER A N 1
ATOM 616 C CA . SER A 1 78 ? 3.101 3.158 -16.482 1.00 82.88 78 SER A CA 1
ATOM 617 C C . SER A 1 78 ? 4.484 3.655 -16.920 1.00 82.88 78 SER A C 1
ATOM 619 O O . SER A 1 78 ? 4.695 4.868 -17.037 1.00 82.88 78 SER A O 1
ATOM 621 N N . PRO A 1 79 ? 5.494 2.786 -17.132 1.00 72.31 79 PRO A N 1
ATOM 622 C CA . PRO A 1 79 ? 6.782 3.268 -17.598 1.00 72.31 79 PRO A CA 1
ATOM 623 C C . PRO A 1 79 ? 6.635 3.881 -19.007 1.00 72.31 79 PRO A C 1
ATOM 625 O O . PRO A 1 79 ? 5.905 3.363 -19.848 1.00 72.31 79 PRO A O 1
ATOM 628 N N . PRO A 1 80 ? 7.372 4.957 -19.330 1.00 64.00 80 PRO A N 1
ATOM 629 C CA . PRO A 1 80 ? 7.223 5.720 -20.569 1.00 64.00 80 PRO A CA 1
ATOM 630 C C . PRO A 1 80 ? 7.577 4.924 -21.835 1.00 64.00 80 PRO A C 1
ATOM 632 O O . PRO A 1 80 ? 7.273 5.371 -22.936 1.00 64.00 80 PRO A O 1
ATOM 635 N N . VAL A 1 81 ? 8.223 3.761 -21.692 1.00 63.75 81 VAL A N 1
ATOM 636 C CA . VAL A 1 81 ? 8.558 2.834 -22.789 1.00 63.75 81 VAL A CA 1
ATOM 637 C C . VAL A 1 81 ? 7.878 1.472 -22.581 1.00 63.75 81 VAL A C 1
ATOM 639 O O . VAL A 1 81 ? 8.369 0.450 -23.058 1.00 63.75 81 VAL A O 1
ATOM 642 N N . ALA A 1 82 ? 6.767 1.422 -21.837 1.00 59.91 82 ALA A N 1
ATOM 643 C CA . ALA A 1 82 ? 5.978 0.204 -21.701 1.00 59.91 82 ALA A CA 1
ATOM 644 C C . ALA A 1 82 ? 5.523 -0.262 -23.091 1.00 59.91 82 ALA A C 1
ATOM 646 O O . ALA A 1 82 ? 4.818 0.449 -23.810 1.00 59.91 82 ALA A O 1
ATOM 647 N N . CYS A 1 83 ? 5.944 -1.462 -23.491 1.00 55.53 83 CYS A N 1
ATOM 648 C CA . CYS A 1 83 ? 5.276 -2.152 -24.581 1.00 55.53 83 CYS A CA 1
ATOM 649 C C . CYS A 1 83 ? 3.895 -2.552 -24.056 1.00 55.53 83 CYS A C 1
ATOM 651 O O . CYS A 1 83 ? 3.822 -3.172 -23.001 1.00 55.53 83 CYS A O 1
ATOM 653 N N . ALA A 1 84 ? 2.821 -2.221 -24.774 1.00 56.53 84 ALA A N 1
ATOM 654 C CA . ALA A 1 84 ? 1.447 -2.523 -24.354 1.00 56.53 84 ALA A CA 1
ATOM 655 C C . ALA A 1 84 ? 1.169 -4.032 -24.143 1.00 56.53 84 ALA A C 1
ATOM 657 O O . ALA A 1 84 ? 0.122 -4.393 -23.616 1.00 56.53 84 ALA A O 1
ATOM 658 N N . GLU A 1 85 ? 2.097 -4.903 -24.554 1.00 59.00 85 GLU A N 1
ATOM 659 C CA . GLU A 1 85 ? 2.049 -6.362 -24.397 1.00 59.00 85 GLU A CA 1
ATOM 660 C C . GLU A 1 85 ? 3.049 -6.897 -23.349 1.00 59.00 85 GLU A C 1
ATOM 662 O O . GLU A 1 85 ? 3.205 -8.109 -23.204 1.00 59.00 85 GLU A O 1
ATOM 667 N N . ALA A 1 86 ? 3.771 -6.027 -22.635 1.00 68.81 86 ALA A N 1
ATOM 668 C CA . ALA A 1 86 ? 4.721 -6.459 -21.617 1.00 68.81 86 ALA A CA 1
ATOM 669 C C . ALA A 1 86 ? 3.993 -6.961 -20.363 1.00 68.81 86 ALA A C 1
ATOM 671 O O . ALA A 1 86 ? 3.114 -6.294 -19.823 1.00 68.81 86 ALA A O 1
ATOM 672 N N . GLU A 1 87 ? 4.404 -8.129 -19.869 1.00 74.81 87 GLU A N 1
ATOM 673 C CA . GLU A 1 87 ? 3.927 -8.647 -18.587 1.00 74.81 87 GLU A CA 1
ATOM 674 C C . GLU A 1 87 ? 4.305 -7.689 -17.441 1.00 74.81 87 GLU A C 1
ATOM 676 O O . GLU A 1 87 ? 5.450 -7.216 -17.389 1.00 74.81 87 GLU A O 1
ATOM 681 N N . PRO A 1 88 ? 3.381 -7.420 -16.500 1.00 83.56 88 PRO A N 1
ATOM 682 C CA . PRO A 1 88 ? 3.624 -6.489 -15.414 1.00 83.56 88 PRO A CA 1
ATOM 683 C C . PRO A 1 88 ? 4.737 -6.985 -14.496 1.00 83.56 88 PRO A C 1
ATOM 685 O O . PRO A 1 88 ? 4.742 -8.136 -14.046 1.00 83.56 88 PRO A O 1
ATOM 688 N N . VAL A 1 89 ? 5.663 -6.089 -14.160 1.00 87.81 89 VAL A N 1
ATOM 689 C CA . VAL A 1 89 ? 6.770 -6.407 -13.255 1.00 87.81 89 VAL A CA 1
ATOM 690 C C . VAL A 1 89 ? 6.447 -5.897 -11.861 1.00 87.81 89 VAL A C 1
ATOM 692 O O . VAL A 1 89 ? 6.278 -4.696 -11.641 1.00 87.81 89 VAL A O 1
ATOM 695 N N . TRP A 1 90 ? 6.386 -6.829 -10.912 1.00 91.81 90 TRP A N 1
ATOM 696 C CA . TRP A 1 90 ? 6.109 -6.549 -9.510 1.00 91.81 90 TRP A CA 1
ATOM 697 C C . TRP A 1 90 ? 7.395 -6.535 -8.693 1.00 91.81 90 TRP A C 1
ATOM 699 O O . TRP A 1 90 ? 8.089 -7.544 -8.578 1.00 91.81 90 TRP A O 1
ATOM 709 N N . PHE A 1 91 ? 7.664 -5.401 -8.061 1.00 93.19 91 PHE A N 1
ATOM 710 C CA . PHE A 1 91 ? 8.723 -5.211 -7.084 1.00 93.19 91 PHE A CA 1
ATOM 711 C C . PHE A 1 91 ? 8.106 -5.167 -5.693 1.00 93.19 91 PHE A C 1
ATOM 713 O O . PHE A 1 91 ? 7.072 -4.537 -5.477 1.00 93.19 91 PHE A O 1
ATOM 720 N N . THR A 1 92 ? 8.729 -5.828 -4.728 1.00 92.50 92 THR A N 1
ATOM 721 C CA . THR A 1 92 ? 8.251 -5.844 -3.348 1.00 92.50 92 THR A CA 1
ATOM 722 C C . THR A 1 92 ? 9.385 -5.590 -2.373 1.00 92.50 92 THR A C 1
ATOM 724 O O . THR A 1 92 ? 10.508 -6.065 -2.549 1.00 92.50 92 THR A O 1
ATOM 727 N N . THR A 1 93 ? 9.079 -4.846 -1.317 1.00 88.44 93 THR A N 1
ATOM 728 C CA . THR A 1 93 ? 9.934 -4.716 -0.142 1.00 88.44 93 THR A CA 1
ATOM 729 C C . THR A 1 93 ? 9.149 -5.238 1.055 1.00 88.44 93 THR A C 1
ATOM 731 O O . THR A 1 93 ? 8.074 -4.745 1.406 1.00 88.44 93 THR A O 1
ATOM 734 N N . VAL A 1 94 ? 9.658 -6.312 1.658 1.00 76.81 94 VAL A N 1
ATOM 735 C CA . VAL A 1 94 ? 9.075 -6.930 2.852 1.00 76.81 94 VAL A CA 1
ATOM 736 C C . VAL A 1 94 ? 10.109 -6.786 3.949 1.00 76.81 94 VAL A C 1
ATOM 738 O O . VAL A 1 94 ? 11.112 -7.497 3.949 1.00 76.81 94 VAL A O 1
ATOM 741 N N . SER A 1 95 ? 9.871 -5.856 4.875 1.00 62.00 95 SER A N 1
ATOM 742 C CA . SER A 1 95 ? 10.847 -5.396 5.873 1.00 62.00 95 SER A CA 1
ATOM 743 C C . SER A 1 95 ? 12.087 -4.709 5.270 1.00 62.00 95 SER A C 1
ATOM 745 O O . SER A 1 95 ? 12.595 -5.086 4.219 1.00 62.00 95 SER A O 1
ATOM 747 N N . GLN A 1 96 ? 12.643 -3.709 5.961 1.00 58.09 96 GLN A N 1
ATOM 748 C CA . GLN A 1 96 ? 13.797 -2.943 5.452 1.00 58.09 96 GLN A CA 1
ATOM 749 C C . GLN A 1 96 ? 15.112 -3.745 5.322 1.00 58.09 96 GLN A C 1
ATOM 751 O O . GLN A 1 96 ? 16.137 -3.176 4.965 1.00 58.09 96 GLN A O 1
ATOM 756 N N . ARG A 1 97 ? 15.124 -5.048 5.636 1.00 60.47 97 ARG A N 1
ATOM 757 C CA . ARG A 1 97 ? 16.353 -5.859 5.692 1.00 60.47 97 ARG A CA 1
ATOM 758 C C . ARG A 1 97 ? 16.592 -6.736 4.466 1.00 60.47 97 ARG A C 1
ATOM 760 O O . ARG A 1 97 ? 17.743 -7.042 4.184 1.00 60.47 97 ARG A O 1
ATOM 767 N N . SER A 1 98 ? 15.545 -7.132 3.744 1.0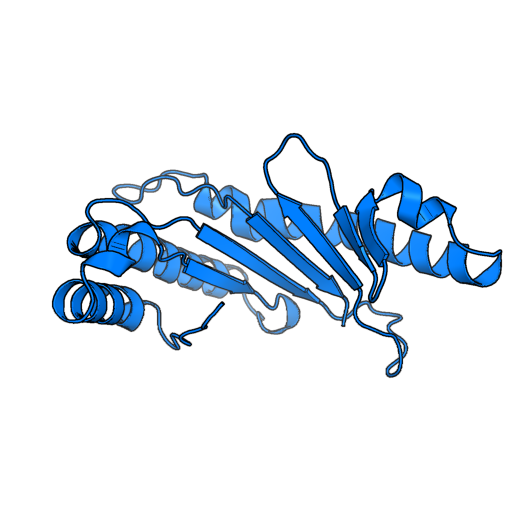0 67.69 98 SER A N 1
ATOM 768 C CA . SER A 1 98 ? 15.650 -8.142 2.674 1.00 67.69 98 SER A CA 1
ATOM 769 C C . SER A 1 98 ? 15.905 -7.561 1.278 1.00 67.69 98 SER A C 1
ATOM 771 O O . SER A 1 98 ? 15.920 -8.304 0.295 1.00 67.69 98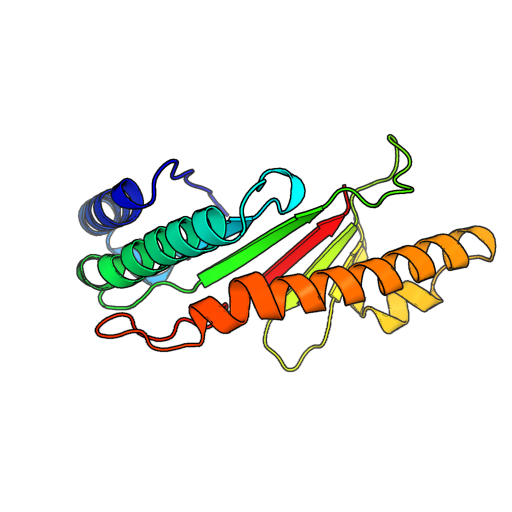 SER A O 1
ATOM 773 N N . GLY A 1 99 ? 16.108 -6.243 1.182 1.00 86.19 99 GLY A N 1
ATOM 774 C CA . GLY A 1 99 ? 16.226 -5.542 -0.093 1.00 86.19 99 GLY A CA 1
ATOM 775 C C . GLY A 1 99 ? 14.949 -5.636 -0.933 1.00 86.19 99 GLY A C 1
ATOM 776 O O . GLY A 1 99 ? 13.879 -5.999 -0.442 1.00 86.19 99 GLY A O 1
ATOM 777 N N . ILE A 1 100 ? 15.073 -5.285 -2.209 1.00 91.81 100 ILE A N 1
ATOM 778 C CA . ILE A 1 100 ? 13.980 -5.359 -3.179 1.00 91.81 100 ILE A CA 1
ATOM 779 C C . ILE A 1 100 ? 13.946 -6.759 -3.789 1.00 91.81 100 ILE A C 1
ATOM 781 O O . ILE A 1 100 ? 14.974 -7.282 -4.230 1.00 91.81 100 ILE A O 1
ATOM 785 N N . GLN A 1 101 ? 12.748 -7.329 -3.843 1.00 93.12 101 GLN A N 1
ATOM 786 C CA . GLN A 1 101 ? 12.449 -8.596 -4.496 1.00 93.12 101 GLN A CA 1
ATOM 787 C C . GLN A 1 101 ? 11.594 -8.348 -5.737 1.00 93.12 101 GLN A C 1
ATOM 789 O O . GLN A 1 101 ? 10.709 -7.495 -5.711 1.00 93.12 101 GLN A O 1
ATOM 794 N N . VAL A 1 102 ? 11.832 -9.101 -6.802 1.00 91.81 102 VAL A N 1
ATOM 795 C CA . VAL A 1 102 ? 11.062 -9.058 -8.044 1.00 91.81 102 VAL A CA 1
ATOM 796 C C . VAL A 1 102 ? 10.289 -10.357 -8.176 1.00 91.81 102 VAL A C 1
ATOM 798 O O . VAL A 1 102 ? 10.871 -11.438 -8.092 1.00 91.81 102 VAL A O 1
ATOM 801 N N . TYR A 1 103 ? 8.980 -10.258 -8.369 1.00 90.31 103 TYR A N 1
ATOM 802 C CA . TYR A 1 103 ? 8.144 -11.421 -8.622 1.00 90.31 103 TYR A CA 1
ATOM 803 C C . TYR A 1 103 ? 8.267 -11.844 -10.088 1.00 90.31 103 TYR A C 1
ATOM 805 O O . TYR A 1 103 ? 8.014 -11.057 -11.001 1.00 90.31 103 TYR A O 1
ATOM 813 N N . GLN A 1 104 ? 8.627 -13.106 -10.300 1.00 84.44 104 GLN A N 1
ATOM 814 C CA . GLN A 1 104 ? 8.648 -13.769 -11.596 1.00 84.44 104 GLN A CA 1
ATOM 815 C C . GLN A 1 104 ? 7.562 -14.854 -11.630 1.00 84.44 104 GLN A C 1
ATOM 817 O O . GLN A 1 104 ? 7.583 -15.784 -10.808 1.00 84.44 104 GLN A O 1
ATOM 822 N N . PRO A 1 105 ? 6.619 -14.788 -12.588 1.00 80.81 105 PRO A N 1
ATOM 823 C CA . PRO A 1 105 ? 5.626 -15.838 -12.775 1.00 80.81 105 PRO A CA 1
ATOM 824 C C . PRO A 1 105 ? 6.283 -17.220 -12.910 1.00 80.81 105 PRO A C 1
ATOM 826 O O . PRO A 1 105 ? 7.180 -17.423 -13.723 1.00 80.81 105 PRO A O 1
ATOM 829 N N . GLY A 1 106 ? 5.859 -18.177 -12.081 1.00 81.75 106 GLY A N 1
ATOM 830 C CA . GLY A 1 106 ? 6.366 -19.557 -12.093 1.00 81.75 106 GLY A CA 1
ATOM 831 C C . GLY A 1 106 ? 7.713 -19.790 -11.391 1.00 81.75 106 GLY A C 1
ATOM 832 O O . GLY A 1 106 ? 8.019 -20.938 -11.082 1.00 81.75 106 GLY A O 1
ATOM 833 N N . GLN A 1 107 ? 8.483 -18.740 -11.087 1.00 82.06 107 GLN A N 1
ATOM 834 C CA . GLN A 1 107 ? 9.790 -18.836 -10.410 1.00 82.06 107 GLN A CA 1
ATOM 835 C C . GLN A 1 107 ? 9.770 -18.265 -8.983 1.00 82.06 107 GLN A C 1
ATOM 837 O O . GLN A 1 107 ? 10.635 -18.589 -8.173 1.00 82.06 107 GLN A O 1
ATOM 842 N N . GLY A 1 108 ? 8.740 -17.487 -8.637 1.00 86.06 108 GLY A N 1
ATOM 843 C CA . GLY A 1 108 ? 8.594 -16.880 -7.317 1.00 86.06 108 GLY A CA 1
ATOM 844 C C . GLY A 1 108 ? 9.322 -15.542 -7.220 1.00 86.06 108 GLY A C 1
ATOM 845 O O . GLY A 1 108 ? 9.433 -14.817 -8.203 1.00 86.06 108 GLY A O 1
ATOM 846 N N . ASN A 1 109 ? 9.764 -15.183 -6.015 1.00 89.19 109 ASN A N 1
ATOM 847 C CA . ASN A 1 109 ? 10.467 -13.924 -5.774 1.00 89.19 109 ASN A CA 1
ATOM 848 C C . ASN A 1 109 ? 11.980 -14.132 -5.878 1.00 89.19 109 ASN A C 1
ATOM 850 O O . ASN A 1 109 ? 12.527 -14.982 -5.176 1.00 89.19 109 ASN A O 1
ATOM 854 N N . VAL A 1 110 ? 12.637 -13.317 -6.698 1.00 90.94 110 VAL A N 1
ATOM 855 C CA . VAL A 1 110 ? 14.098 -13.258 -6.839 1.00 90.94 110 VAL A CA 1
ATOM 856 C C . VAL A 1 110 ? 14.616 -11.895 -6.393 1.00 90.94 110 VAL A C 1
ATOM 858 O O . VAL A 1 110 ? 13.894 -10.898 -6.425 1.00 90.94 110 VAL A O 1
ATOM 861 N N . SER A 1 111 ? 15.882 -11.810 -5.989 1.00 90.88 111 SER A N 1
ATOM 862 C CA . SER A 1 111 ? 16.469 -10.515 -5.623 1.00 90.88 111 SER A CA 1
ATOM 863 C C . SER A 1 111 ? 16.604 -9.592 -6.843 1.00 90.88 111 SER A C 1
ATOM 865 O O . SER A 1 111 ? 16.837 -10.059 -7.957 1.00 90.88 111 SER A O 1
ATOM 867 N N . LEU A 1 112 ? 16.518 -8.268 -6.653 1.00 89.31 112 LEU A N 1
ATOM 868 C CA . LEU A 1 112 ? 16.685 -7.300 -7.751 1.00 89.31 112 LEU A CA 1
ATOM 869 C C . LEU A 1 112 ? 18.026 -7.460 -8.496 1.00 89.31 112 LEU A C 1
ATOM 871 O O . LEU A 1 112 ? 18.088 -7.317 -9.718 1.00 89.31 112 LEU A O 1
ATOM 875 N N . THR A 1 113 ? 19.104 -7.778 -7.775 1.00 87.88 113 THR A N 1
ATOM 876 C CA . THR A 1 113 ? 20.443 -7.979 -8.349 1.00 87.88 113 THR A CA 1
ATOM 877 C C . THR A 1 113 ? 20.514 -9.229 -9.221 1.00 87.88 113 THR A C 1
ATOM 879 O O . THR A 1 113 ? 21.085 -9.190 -10.311 1.00 87.88 113 THR A O 1
ATOM 882 N N . GLU A 1 114 ? 19.913 -10.329 -8.771 1.00 88.81 114 GLU A N 1
ATOM 883 C CA . GLU A 1 114 ? 19.800 -11.570 -9.536 1.00 88.81 114 GLU A CA 1
ATOM 884 C C . GLU A 1 114 ? 18.919 -11.382 -10.769 1.00 88.81 114 GLU A C 1
ATOM 886 O O . GLU A 1 114 ? 19.352 -11.668 -11.887 1.00 88.81 114 GLU A O 1
ATOM 891 N N . TRP A 1 115 ? 17.749 -10.772 -10.583 1.00 88.44 115 TRP A N 1
ATOM 892 C CA . TRP A 1 115 ? 16.819 -10.466 -11.658 1.00 88.44 115 TRP A CA 1
ATOM 893 C C . TRP A 1 115 ? 17.465 -9.613 -12.756 1.00 88.44 115 TRP A C 1
ATOM 895 O O . TRP A 1 115 ? 17.331 -9.914 -13.940 1.00 88.44 115 TRP A O 1
ATOM 905 N N . THR A 1 116 ? 18.252 -8.597 -12.397 1.00 84.88 116 THR A N 1
ATOM 906 C CA . THR A 1 116 ? 18.951 -7.748 -13.380 1.00 84.88 116 THR A CA 1
ATOM 907 C C . THR A 1 116 ? 20.020 -8.526 -14.169 1.00 84.88 116 THR A C 1
ATOM 909 O O . THR A 1 116 ? 20.322 -8.189 -15.314 1.00 84.88 116 THR A O 1
ATOM 912 N N . ARG A 1 117 ? 20.590 -9.593 -13.588 1.00 82.25 117 ARG A N 1
ATOM 913 C CA . ARG A 1 117 ? 21.669 -10.395 -14.190 1.00 82.25 117 ARG A CA 1
ATOM 914 C C . ARG A 1 117 ? 21.167 -11.498 -15.128 1.00 82.25 117 ARG A C 1
ATOM 916 O O . ARG A 1 117 ? 21.866 -11.840 -16.078 1.00 82.25 117 ARG A O 1
ATOM 923 N N . GLU A 1 118 ? 19.985 -12.052 -14.873 1.00 72.94 118 GLU A N 1
ATOM 924 C CA . GLU A 1 118 ? 19.456 -13.258 -15.535 1.00 72.94 118 GLU A CA 1
ATOM 925 C C . GLU A 1 118 ? 19.029 -13.103 -17.010 1.00 72.94 118 GLU A C 1
ATOM 927 O O . GLU A 1 118 ? 18.551 -14.062 -17.612 1.00 72.94 118 GLU A O 1
ATOM 932 N N . SER A 1 119 ? 19.179 -11.935 -17.635 1.00 67.00 119 SER A N 1
ATOM 933 C CA . SER A 1 119 ? 18.714 -11.726 -19.011 1.00 67.00 119 SER A CA 1
ATOM 934 C C . SER A 1 119 ? 19.821 -11.866 -20.067 1.00 67.00 119 SER A C 1
ATOM 936 O O . SER A 1 119 ? 20.956 -11.391 -19.896 1.00 67.00 119 SER A O 1
ATOM 938 N N . GLY A 1 120 ? 19.446 -12.430 -21.224 1.00 65.75 120 GLY A N 1
ATOM 939 C CA . GLY A 1 120 ? 20.202 -12.310 -22.479 1.00 65.75 120 GLY A CA 1
ATOM 940 C C . GLY A 1 120 ? 20.413 -10.844 -22.894 1.00 65.75 120 GLY A C 1
ATOM 941 O O . GLY A 1 120 ? 19.861 -9.938 -22.264 1.00 65.75 120 GLY A O 1
ATOM 942 N N . SER A 1 121 ? 21.223 -10.593 -23.930 1.00 62.38 121 SER A N 1
ATOM 943 C CA . SER A 1 121 ? 21.625 -9.232 -24.348 1.00 62.38 121 SER A CA 1
ATOM 944 C C . SER A 1 121 ? 20.446 -8.268 -24.503 1.00 62.38 121 SER A C 1
ATOM 946 O O . SER A 1 121 ? 20.510 -7.149 -23.998 1.00 62.38 121 SER A O 1
ATOM 948 N N . ASP A 1 122 ? 19.352 -8.735 -25.105 1.00 63.00 122 ASP A N 1
ATOM 949 C CA . ASP A 1 122 ? 18.206 -7.894 -25.466 1.00 63.00 122 ASP A CA 1
ATOM 950 C C . ASP A 1 122 ? 17.304 -7.600 -24.256 1.00 63.00 122 ASP A C 1
ATOM 952 O O . ASP A 1 122 ? 16.816 -6.485 -24.084 1.00 63.00 122 ASP A O 1
ATOM 956 N N . GLY A 1 123 ? 17.161 -8.560 -23.335 1.00 73.75 123 GLY A N 1
ATOM 957 C CA . 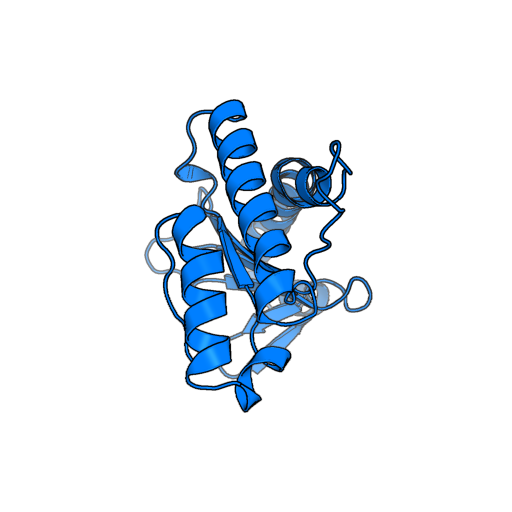GLY A 1 123 ? 16.405 -8.372 -22.090 1.00 73.75 123 GLY A CA 1
ATOM 958 C C . GLY A 1 123 ? 17.151 -7.550 -21.033 1.00 73.75 123 GLY A C 1
ATOM 959 O O . GLY A 1 123 ? 16.527 -7.012 -20.119 1.00 73.75 123 GLY A O 1
ATOM 960 N N . ARG A 1 124 ? 18.482 -7.420 -21.152 1.00 76.06 124 ARG A N 1
ATOM 961 C CA . ARG A 1 124 ? 19.317 -6.736 -20.149 1.00 76.06 124 ARG A CA 1
ATOM 962 C C . ARG A 1 124 ? 19.092 -5.238 -20.130 1.00 76.06 124 ARG A C 1
ATOM 964 O O . ARG A 1 124 ? 18.994 -4.659 -19.055 1.00 76.06 124 ARG A O 1
ATOM 971 N N . LEU A 1 125 ? 18.963 -4.621 -21.301 1.00 77.25 125 LEU A N 1
ATOM 972 C CA . LEU A 1 125 ? 18.663 -3.193 -21.397 1.00 77.25 125 LEU A CA 1
ATOM 973 C C . LEU A 1 125 ? 17.260 -2.879 -20.863 1.00 77.25 125 LEU A C 1
ATOM 975 O O . LEU A 1 125 ? 17.097 -1.901 -20.139 1.00 77.25 125 LEU A O 1
ATOM 979 N N . SER A 1 126 ? 16.276 -3.742 -21.137 1.00 80.75 126 SER A N 1
ATOM 980 C CA . SER A 1 126 ? 14.916 -3.599 -20.601 1.00 80.75 126 SER A CA 1
ATOM 981 C C . SER A 1 126 ? 14.900 -3.671 -19.068 1.00 80.75 126 SER A C 1
ATOM 983 O O . SER A 1 126 ? 14.430 -2.733 -18.424 1.00 80.75 126 SER A O 1
ATOM 985 N N . ARG A 1 127 ? 15.521 -4.693 -18.460 1.00 85.00 127 ARG A N 1
ATOM 986 C CA . ARG A 1 127 ? 15.601 -4.814 -16.991 1.00 85.00 127 ARG A CA 1
ATOM 987 C C . ARG A 1 127 ? 16.390 -3.677 -16.340 1.00 85.00 127 ARG A C 1
ATOM 989 O O . ARG A 1 127 ? 15.991 -3.192 -15.287 1.00 85.00 127 ARG A O 1
ATOM 996 N N . LEU A 1 128 ? 17.467 -3.205 -16.976 1.00 82.75 128 LEU A N 1
ATOM 997 C CA . LEU A 1 128 ? 18.202 -2.020 -16.516 1.00 82.75 128 LEU A CA 1
ATOM 998 C C . LEU A 1 128 ? 17.327 -0.762 -16.550 1.00 82.75 128 LEU A C 1
ATOM 1000 O O . LEU A 1 128 ? 17.324 0.000 -15.587 1.00 82.75 128 LEU A O 1
ATOM 1004 N N . SER A 1 129 ? 16.556 -0.559 -17.623 1.00 83.56 129 SER A N 1
ATOM 1005 C CA . SER A 1 129 ? 15.629 0.574 -17.719 1.00 83.56 129 SER A CA 1
ATOM 1006 C C . SER A 1 129 ? 14.546 0.519 -16.637 1.00 83.56 129 SER A C 1
ATOM 1008 O O . SER A 1 129 ? 14.273 1.533 -16.001 1.00 83.56 129 SER A O 1
ATOM 1010 N N . GLN A 1 130 ? 14.005 -0.672 -16.357 1.00 85.75 130 GLN A N 1
ATOM 1011 C CA . GLN A 1 130 ? 13.044 -0.903 -15.278 1.00 85.75 130 GLN A CA 1
ATOM 1012 C C . GLN A 1 130 ? 13.679 -0.661 -13.902 1.00 85.75 130 GLN A C 1
ATOM 1014 O O . GLN A 1 130 ? 13.054 -0.041 -13.052 1.00 85.75 130 GLN A O 1
ATOM 1019 N N . GLY A 1 131 ? 14.937 -1.059 -13.690 1.00 86.44 131 GLY A N 1
ATOM 1020 C CA . GLY A 1 131 ? 15.684 -0.751 -12.466 1.00 86.44 131 GLY A CA 1
ATOM 1021 C C . GLY A 1 131 ? 15.857 0.754 -12.228 1.00 86.44 131 GLY A C 1
ATOM 1022 O O . GLY A 1 131 ? 15.567 1.240 -11.140 1.00 86.44 131 GLY A O 1
ATOM 1023 N N . LEU A 1 132 ? 16.236 1.519 -13.258 1.00 84.81 132 LEU A N 1
ATOM 1024 C CA . LEU A 1 132 ? 16.339 2.986 -13.164 1.00 84.81 132 LEU A CA 1
ATOM 1025 C C . LEU A 1 132 ? 14.982 3.648 -12.888 1.00 84.81 132 LEU A C 1
ATOM 1027 O O . LEU A 1 132 ? 14.887 4.642 -12.160 1.00 84.81 132 LEU A O 1
ATOM 1031 N N . TRP A 1 133 ? 13.916 3.093 -13.465 1.00 87.06 133 TRP A N 1
ATOM 1032 C CA . TRP A 1 133 ? 12.562 3.563 -13.207 1.00 87.06 133 TRP A CA 1
ATOM 1033 C C . TRP A 1 133 ? 12.129 3.273 -11.774 1.00 87.06 133 TRP A C 1
ATOM 1035 O O . TRP A 1 133 ? 11.544 4.129 -11.113 1.00 87.06 133 TRP A O 1
ATOM 1045 N N . LEU A 1 134 ? 12.471 2.089 -11.269 1.00 90.25 134 LEU A N 1
ATOM 1046 C CA . LEU A 1 134 ? 12.207 1.697 -9.896 1.00 90.25 134 LEU A CA 1
ATOM 1047 C C . LEU A 1 134 ? 12.883 2.651 -8.912 1.00 90.25 134 LEU A C 1
ATOM 1049 O O . LEU A 1 134 ? 12.238 3.063 -7.955 1.00 90.25 134 LEU A O 1
ATOM 1053 N N . ASP A 1 135 ? 14.130 3.055 -9.160 1.00 90.19 135 ASP A N 1
ATOM 1054 C CA . ASP A 1 135 ? 14.826 4.030 -8.311 1.00 90.19 135 ASP A CA 1
ATOM 1055 C C . ASP A 1 135 ? 14.083 5.374 -8.257 1.00 90.19 135 ASP A C 1
ATOM 1057 O O . ASP A 1 135 ? 13.887 5.945 -7.180 1.00 90.19 135 ASP A O 1
ATOM 1061 N N . SER A 1 136 ? 13.598 5.853 -9.407 1.00 89.75 136 SER A N 1
ATOM 1062 C CA . SER A 1 136 ? 12.796 7.082 -9.487 1.00 89.75 136 SER A CA 1
ATOM 1063 C C . SER A 1 136 ? 11.466 6.940 -8.737 1.00 89.75 136 SER A C 1
ATOM 1065 O O . SER A 1 136 ? 11.070 7.832 -7.982 1.00 89.75 136 SER A O 1
ATOM 1067 N N . LEU A 1 137 ? 10.801 5.792 -8.884 1.00 90.81 137 LEU A N 1
ATOM 1068 C CA . LEU A 1 137 ? 9.564 5.474 -8.179 1.00 90.81 137 LEU A CA 1
ATOM 1069 C C . LEU A 1 137 ? 9.772 5.358 -6.667 1.00 90.81 137 LEU A C 1
ATOM 1071 O O . LEU A 1 137 ? 8.946 5.842 -5.900 1.00 90.81 137 LEU A O 1
ATOM 1075 N N . LEU A 1 138 ? 10.871 4.755 -6.220 1.00 91.94 138 LEU A N 1
ATOM 1076 C CA . LEU A 1 138 ? 11.229 4.662 -4.807 1.00 91.94 138 LEU A CA 1
ATOM 1077 C C . LEU A 1 138 ? 11.492 6.045 -4.214 1.00 91.94 138 LEU A C 1
ATOM 1079 O O . LEU A 1 138 ? 11.014 6.332 -3.118 1.00 91.94 138 LEU A O 1
ATOM 1083 N N . ALA A 1 139 ? 12.201 6.921 -4.931 1.00 92.50 139 ALA A N 1
ATOM 1084 C CA . ALA A 1 139 ? 12.423 8.301 -4.504 1.00 92.50 139 ALA A CA 1
ATOM 1085 C C . ALA A 1 139 ? 11.099 9.075 -4.361 1.00 92.50 139 ALA A C 1
ATOM 1087 O O . ALA A 1 139 ? 10.870 9.758 -3.355 1.00 92.50 139 ALA A O 1
ATOM 1088 N N . TRP A 1 140 ? 10.191 8.913 -5.327 1.00 92.44 140 TRP A N 1
ATOM 1089 C CA . TRP A 1 140 ? 8.854 9.496 -5.262 1.00 92.44 140 TRP A CA 1
ATOM 1090 C C . TRP A 1 140 ? 8.027 8.905 -4.113 1.00 92.44 140 TRP A C 1
ATOM 1092 O O . TRP A 1 140 ? 7.509 9.650 -3.291 1.00 92.44 140 TRP A O 1
ATOM 1102 N N . GLN A 1 141 ? 7.962 7.578 -3.983 1.00 92.88 141 GLN A N 1
ATOM 1103 C CA . GLN A 1 141 ? 7.225 6.893 -2.919 1.00 92.88 141 GLN A CA 1
ATOM 1104 C C . GLN A 1 141 ? 7.725 7.322 -1.538 1.00 92.88 141 GLN A C 1
ATOM 1106 O O . GLN A 1 141 ? 6.930 7.509 -0.616 1.00 92.88 141 GLN A O 1
ATOM 1111 N N . ASN A 1 142 ? 9.040 7.477 -1.382 1.00 92.00 142 ASN A N 1
ATOM 1112 C CA . ASN A 1 142 ? 9.627 7.932 -0.133 1.00 92.00 142 ASN A CA 1
ATOM 1113 C C . ASN A 1 142 ? 9.167 9.349 0.212 1.00 92.00 142 ASN A C 1
ATOM 1115 O O . ASN A 1 142 ? 8.568 9.536 1.267 1.00 92.00 142 ASN A O 1
ATOM 1119 N N . SER A 1 143 ? 9.351 10.304 -0.698 1.00 91.88 143 SER A N 1
ATOM 1120 C CA . SER A 1 143 ? 9.024 11.711 -0.434 1.00 91.88 143 SER A CA 1
ATOM 1121 C C . SER A 1 143 ? 7.517 11.994 -0.375 1.00 91.88 143 SER A C 1
ATOM 1123 O O . SER A 1 143 ? 7.052 12.707 0.512 1.00 91.88 143 SER A O 1
ATOM 1125 N N . ALA A 1 144 ? 6.735 11.419 -1.289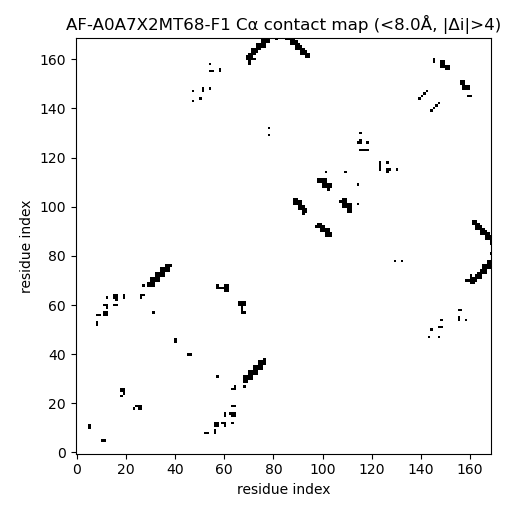 1.00 92.44 144 ALA A N 1
ATOM 1126 C CA . ALA A 1 144 ? 5.312 11.700 -1.427 1.00 92.44 144 ALA A CA 1
ATOM 1127 C C . ALA A 1 144 ? 4.433 10.854 -0.498 1.00 92.44 144 ALA A C 1
ATOM 1129 O O . ALA A 1 144 ? 3.332 11.276 -0.170 1.00 92.44 144 ALA A O 1
ATOM 1130 N N . VAL A 1 145 ? 4.874 9.667 -0.063 1.00 93.44 145 VAL A N 1
ATOM 1131 C CA . VAL A 1 145 ? 4.037 8.759 0.744 1.00 93.44 145 VAL A CA 1
ATOM 1132 C C . VAL A 1 145 ? 4.688 8.420 2.076 1.00 93.44 145 VAL A C 1
ATOM 1134 O O . VAL A 1 145 ? 4.101 8.671 3.130 1.00 93.44 145 VAL A O 1
ATOM 1137 N N . ASN A 1 146 ? 5.891 7.846 2.062 1.00 92.00 146 ASN A N 1
ATOM 1138 C CA . ASN A 1 146 ? 6.486 7.285 3.275 1.00 92.00 146 ASN A CA 1
ATOM 1139 C C . ASN A 1 146 ? 6.844 8.374 4.287 1.00 92.00 146 ASN A C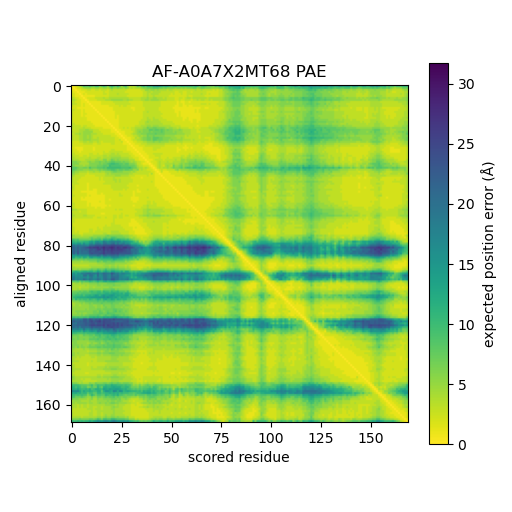 1
ATOM 1141 O O . ASN A 1 146 ? 6.578 8.188 5.475 1.00 92.00 146 ASN A O 1
ATOM 1145 N N . ASP A 1 147 ? 7.384 9.505 3.837 1.00 91.19 147 ASP A N 1
ATOM 1146 C CA . ASP A 1 147 ? 7.723 10.644 4.690 1.00 91.19 147 ASP A CA 1
ATOM 1147 C C . ASP A 1 147 ? 6.464 11.253 5.307 1.00 91.19 147 ASP A C 1
ATOM 1149 O O . ASP A 1 147 ? 6.415 11.485 6.516 1.00 91.19 147 ASP A O 1
ATOM 1153 N N . LEU A 1 148 ? 5.390 11.409 4.524 1.00 90.56 148 LEU A N 1
ATOM 1154 C CA . LEU A 1 148 ? 4.110 11.885 5.047 1.00 90.56 148 LEU A CA 1
ATOM 1155 C C . LEU A 1 148 ? 3.582 10.961 6.149 1.00 90.56 148 LEU A C 1
ATOM 1157 O O . LEU A 1 148 ? 3.255 11.436 7.239 1.00 90.56 148 LEU A O 1
ATOM 1161 N N . LEU A 1 149 ? 3.562 9.648 5.920 1.00 91.25 149 LEU A N 1
ATOM 1162 C CA . LEU A 1 149 ? 3.114 8.672 6.918 1.00 91.25 149 LEU A CA 1
ATOM 1163 C C . LEU A 1 149 ? 4.066 8.567 8.128 1.00 91.25 149 LEU A C 1
ATOM 1165 O O . LEU A 1 149 ? 3.635 8.204 9.227 1.00 91.25 149 LEU A O 1
ATOM 1169 N N . SER A 1 150 ? 5.343 8.918 7.944 1.00 87.19 150 SER A N 1
ATOM 1170 C CA . SER A 1 150 ? 6.397 8.843 8.964 1.00 87.19 150 SER A CA 1
ATOM 1171 C C . SER A 1 150 ? 6.540 10.095 9.830 1.00 87.19 150 SER A C 1
ATOM 1173 O O . SER A 1 150 ? 7.227 10.048 10.852 1.00 87.19 150 SER A O 1
ATOM 1175 N N . VAL A 1 151 ? 5.878 11.196 9.472 1.00 85.62 151 VAL A N 1
ATOM 1176 C CA . VAL A 1 151 ? 5.864 12.437 10.256 1.00 85.62 151 VAL A CA 1
ATOM 1177 C C . VAL A 1 151 ? 4.630 12.480 11.153 1.00 85.62 151 VAL A C 1
ATOM 1179 O O . VAL A 1 151 ? 3.492 12.367 10.691 1.00 85.62 151 VAL A O 1
ATOM 1182 N N . ARG A 1 152 ? 4.857 12.690 12.455 1.00 83.69 152 ARG A N 1
ATOM 1183 C CA . ARG A 1 152 ? 3.784 12.955 13.419 1.00 83.69 152 ARG A CA 1
ATOM 1184 C C . ARG A 1 152 ? 3.190 14.335 13.145 1.00 83.69 152 ARG A C 1
ATOM 1186 O O . ARG A 1 152 ? 3.926 15.317 13.118 1.00 83.69 152 ARG A O 1
ATOM 1193 N N . GLN A 1 153 ? 1.870 14.422 13.011 1.00 79.31 153 GLN A N 1
ATOM 1194 C CA . GLN A 1 153 ? 1.178 15.693 12.791 1.00 79.31 153 GLN A CA 1
ATOM 1195 C C . GLN A 1 153 ? 0.036 15.851 13.798 1.00 79.31 153 GLN A C 1
ATOM 1197 O O . GLN A 1 153 ? -1.044 15.288 13.632 1.00 79.31 153 GLN A O 1
ATOM 1202 N N . GLY A 1 154 ? 0.290 16.598 14.875 1.00 82.38 154 GLY A N 1
ATOM 1203 C CA . GLY A 1 154 ? -0.651 16.715 15.992 1.00 82.38 154 GLY A CA 1
ATOM 1204 C C . GLY A 1 154 ? -0.987 15.343 16.590 1.00 82.38 154 GLY A C 1
ATOM 1205 O O . GLY A 1 154 ? -0.092 14.596 16.994 1.00 82.38 154 GLY A O 1
ATOM 1206 N N . GLU A 1 155 ? -2.276 15.001 16.593 1.00 76.69 155 GLU A N 1
ATOM 1207 C CA . GLU A 1 155 ? -2.806 13.725 17.099 1.00 76.69 155 GLU A CA 1
ATOM 1208 C C . GLU A 1 155 ? -2.583 12.533 16.152 1.00 76.69 155 GLU A C 1
ATOM 1210 O O . GLU A 1 155 ? -2.811 11.390 16.546 1.00 76.69 155 GLU A O 1
ATOM 1215 N N . LEU A 1 156 ? -2.126 12.757 14.912 1.00 83.88 156 LEU A N 1
ATOM 1216 C CA . LEU A 1 156 ? -1.858 11.670 13.970 1.00 83.88 156 LEU A CA 1
ATOM 1217 C C . LEU A 1 156 ? -0.539 10.962 14.300 1.00 83.88 156 LEU A C 1
ATOM 1219 O O . LEU A 1 156 ? 0.529 11.567 14.136 1.00 83.88 156 LEU A O 1
ATOM 1223 N N . PRO A 1 157 ? -0.569 9.686 14.738 1.00 87.88 157 PRO A N 1
ATOM 1224 C CA . PRO A 1 157 ? 0.643 8.916 14.942 1.00 87.88 157 PRO A CA 1
ATOM 1225 C C . PRO A 1 157 ? 1.328 8.587 13.615 1.00 87.88 157 PRO A C 1
ATOM 1227 O O . PRO A 1 157 ? 0.709 8.509 12.551 1.00 87.88 157 PRO A O 1
ATOM 1230 N N . VAL A 1 158 ? 2.624 8.321 13.727 1.00 89.56 158 VAL A N 1
ATOM 1231 C CA . VAL A 1 158 ? 3.436 7.752 12.653 1.00 89.56 158 VAL A CA 1
ATOM 1232 C C . VAL A 1 158 ? 2.929 6.353 12.307 1.00 89.56 158 VAL A C 1
ATOM 1234 O O . VAL A 1 158 ? 2.740 5.527 13.201 1.00 89.56 158 VAL A O 1
ATOM 1237 N N . ILE A 1 159 ? 2.761 6.076 11.015 1.00 91.31 159 ILE A N 1
ATOM 1238 C CA . ILE A 1 159 ? 2.453 4.741 10.500 1.00 91.31 159 ILE A CA 1
ATOM 1239 C C . ILE A 1 159 ? 3.540 4.358 9.507 1.00 91.31 159 ILE A C 1
ATOM 1241 O O . ILE A 1 159 ? 3.704 5.000 8.477 1.00 91.31 159 ILE A O 1
ATOM 1245 N N . LYS A 1 160 ? 4.283 3.294 9.804 1.00 89.12 160 LYS A N 1
ATOM 1246 C CA . LYS A 1 160 ? 5.279 2.757 8.876 1.00 89.12 160 LYS A CA 1
ATOM 1247 C C . LYS A 1 160 ? 4.648 1.620 8.076 1.00 89.12 160 LYS A C 1
ATOM 1249 O O . LYS A 1 160 ? 4.216 0.649 8.703 1.00 89.12 160 LYS A O 1
ATOM 1254 N N . PRO A 1 161 ? 4.596 1.708 6.736 1.00 90.94 161 PRO A N 1
ATOM 1255 C CA . PRO A 1 161 ? 4.214 0.571 5.913 1.00 90.94 161 PRO A CA 1
ATOM 1256 C C . PRO A 1 161 ? 5.100 -0.640 6.231 1.00 90.94 161 PRO A C 1
ATOM 1258 O O . PRO A 1 161 ? 6.323 -0.513 6.307 1.00 90.94 161 PRO A O 1
ATOM 1261 N N . CYS A 1 162 ? 4.496 -1.807 6.456 1.00 90.19 162 CYS A N 1
ATOM 1262 C CA . CYS A 1 162 ? 5.236 -3.043 6.721 1.00 90.19 162 CYS A CA 1
ATOM 1263 C C . CYS A 1 162 ? 5.610 -3.792 5.436 1.00 90.19 162 CYS A C 1
ATOM 1265 O O . CYS A 1 162 ? 6.580 -4.555 5.431 1.00 90.19 162 CYS A O 1
ATOM 1267 N N . VAL A 1 163 ? 4.862 -3.547 4.358 1.00 91.06 163 VAL A N 1
ATOM 1268 C CA . VAL A 1 163 ? 5.079 -4.100 3.020 1.00 91.06 163 VAL A CA 1
ATOM 1269 C C . VAL A 1 163 ? 4.843 -3.003 1.993 1.00 91.06 163 VAL A C 1
ATOM 1271 O O . VAL A 1 163 ? 3.878 -2.241 2.109 1.00 91.06 163 VAL A O 1
ATOM 1274 N N . GLN A 1 164 ? 5.702 -2.948 0.979 1.00 93.19 164 GLN A N 1
ATOM 1275 C CA . GLN A 1 164 ? 5.511 -2.077 -0.174 1.00 93.19 164 GLN A CA 1
ATOM 1276 C C . GLN A 1 164 ? 5.561 -2.911 -1.448 1.00 93.19 164 GLN A C 1
ATOM 1278 O O . GLN A 1 164 ? 6.487 -3.696 -1.637 1.00 93.19 164 GLN A O 1
ATOM 1283 N N . GLY A 1 165 ? 4.551 -2.758 -2.297 1.00 93.62 165 GLY A N 1
ATOM 1284 C CA . GLY A 1 165 ? 4.504 -3.315 -3.640 1.00 93.62 165 GLY A CA 1
ATOM 1285 C C . GLY A 1 165 ? 4.566 -2.194 -4.665 1.00 93.62 165 GLY A C 1
ATOM 1286 O O . GLY A 1 165 ? 3.945 -1.150 -4.489 1.00 93.62 165 GLY A O 1
ATOM 1287 N N . MET A 1 166 ? 5.306 -2.402 -5.738 1.00 93.25 166 MET A N 1
ATOM 1288 C CA . MET A 1 166 ? 5.372 -1.493 -6.871 1.00 93.25 166 MET A CA 1
ATOM 1289 C C . MET A 1 166 ? 5.179 -2.306 -8.134 1.00 93.25 166 MET A C 1
ATOM 1291 O O . MET A 1 166 ? 5.824 -3.337 -8.302 1.00 93.25 166 MET A O 1
ATOM 1295 N N . CYS A 1 167 ? 4.285 -1.860 -8.999 1.00 90.94 167 CYS A N 1
ATOM 1296 C CA . CYS A 1 167 ? 3.985 -2.534 -10.245 1.00 90.94 167 CYS A CA 1
ATOM 1297 C C . CYS A 1 167 ? 4.222 -1.583 -11.407 1.00 90.94 167 CYS A C 1
ATOM 1299 O O . CYS A 1 167 ? 3.729 -0.454 -11.396 1.00 90.94 167 CYS A O 1
ATOM 1301 N N . MET A 1 168 ? 4.973 -2.058 -12.392 1.00 87.75 168 MET A N 1
ATOM 1302 C CA . MET A 1 168 ? 5.121 -1.397 -13.682 1.00 87.75 168 MET A CA 1
ATOM 1303 C C . MET A 1 168 ? 4.201 -2.104 -14.677 1.00 87.75 168 MET A C 1
ATOM 1305 O O . MET A 1 168 ? 4.407 -3.296 -14.922 1.00 87.75 168 MET A O 1
ATOM 1309 N N . VAL A 1 169 ? 3.189 -1.385 -15.174 1.00 78.06 169 VAL A N 1
ATOM 1310 C CA . VAL A 1 169 ? 2.117 -1.869 -16.072 1.00 78.06 169 VAL A CA 1
ATOM 1311 C C . VAL A 1 169 ? 2.133 -1.177 -17.424 1.00 78.06 169 VAL A C 1
ATOM 1313 O O . VAL A 1 169 ? 2.562 -0.008 -17.485 1.00 78.06 169 VAL A O 1
#

Secondary structure (DSSP, 8-state):
------SSTTHHHHHHHHHHHH-GGGGGG--EEEEE-GGG-S-HHHHHHHHHHHHHHHHHTHHHHSSPPPEEEEEEE--TT--TTPPPEEEEEETTTS-EEEEETTTEEEEHHHHHHS--HHHHHHHHHHHHHHHHHHHHHIIIIIHHHHS-BTTB-----SEEEEEE-

Mean predicted aligned error: 5.74 Å

Solvent-accessible surface area (backbone atoms only — not comparable to full-atom values): 9600 Å² total; per-residue (Å²): 137,87,85,82,90,70,94,48,43,78,51,45,32,56,51,37,41,51,42,32,71,79,42,52,90,46,39,88,74,48,65,45,74,49,78,43,51,68,90,79,56,92,45,73,66,60,49,49,55,49,53,51,44,40,52,51,24,47,53,52,24,20,80,44,49,78,43,64,54,55,35,32,38,34,37,46,44,67,53,97,80,56,56,96,82,58,80,65,46,38,38,35,35,63,48,98,80,71,53,51,30,32,54,39,92,98,74,46,75,40,46,50,72,55,60,51,61,75,44,58,83,77,51,30,58,54,44,49,52,50,50,57,48,47,53,53,50,49,54,46,45,38,64,72,44,50,47,58,34,58,47,67,56,88,92,42,73,58,51,74,63,54,33,40,38,37,35,42,81